Protein AF-A0A2T6B9K3-F1 (afdb_monomer_lite)

Organism: NCBI:txid1267769

Foldseek 3Di:
DVLVVPDDDDDQQVVCVVCVVVVSDDDDPPPPPPDDDDDDDDDDPPDDDDPVRVVVVVVVVVVPVVADVVNVGDGHPDDDD

Structure (mmCIF, N/CA/C/O backbone):
data_AF-A0A2T6B9K3-F1
#
_entry.id   AF-A0A2T6B9K3-F1
#
loop_
_atom_site.group_PDB
_atom_site.id
_atom_site.type_symbol
_atom_site.label_atom_id
_atom_site.label_alt_id
_atom_site.label_comp_id
_atom_site.label_asym_id
_atom_site.label_entity_id
_atom_site.label_seq_id
_atom_site.pdbx_PDB_ins_code
_atom_site.Cartn_x
_atom_site.Cartn_y
_atom_site.Cartn_z
_atom_site.occupancy
_atom_site.B_iso_or_equiv
_atom_site.auth_seq_id
_atom_site.auth_comp_id
_atom_site.auth_asym_id
_atom_site.auth_atom_id
_atom_site.pdbx_PDB_model_num
ATOM 1 N N . MET A 1 1 ? 6.486 -0.075 17.067 1.00 87.44 1 MET A N 1
ATOM 2 C CA . MET A 1 1 ? 6.137 0.689 18.289 1.00 87.44 1 MET A CA 1
ATOM 3 C C . MET A 1 1 ? 4.714 0.409 18.759 1.00 87.44 1 MET A C 1
A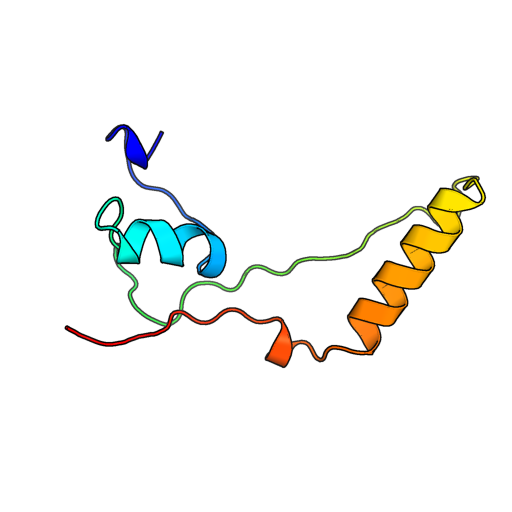TOM 5 O O . MET A 1 1 ? 4.557 0.159 19.943 1.00 87.44 1 MET A O 1
ATOM 9 N N . ILE A 1 2 ? 3.716 0.374 17.864 1.00 94.69 2 ILE A N 1
ATOM 10 C CA . ILE A 1 2 ? 2.309 0.088 18.217 1.00 94.69 2 ILE A CA 1
ATOM 11 C C . ILE A 1 2 ? 2.158 -1.288 18.892 1.00 94.69 2 ILE A C 1
ATOM 13 O O . ILE A 1 2 ? 1.722 -1.348 20.032 1.00 94.69 2 ILE A O 1
ATOM 17 N N . ILE A 1 3 ? 2.644 -2.370 18.264 1.00 91.69 3 ILE A N 1
ATOM 18 C CA . ILE A 1 3 ? 2.627 -3.732 18.852 1.00 91.69 3 ILE A CA 1
ATOM 19 C C . ILE A 1 3 ? 3.348 -3.804 20.214 1.00 91.69 3 ILE A C 1
ATOM 21 O O . ILE A 1 3 ? 2.990 -4.599 21.071 1.00 91.69 3 ILE A O 1
ATOM 25 N N . ALA A 1 4 ? 4.343 -2.944 20.450 1.00 93.56 4 ALA A N 1
ATOM 26 C CA . ALA A 1 4 ? 5.051 -2.872 21.730 1.00 93.56 4 ALA A CA 1
ATOM 27 C C . ALA A 1 4 ? 4.289 -2.070 22.809 1.00 93.56 4 ALA A C 1
ATOM 29 O O . ALA A 1 4 ? 4.844 -1.811 23.873 1.00 93.56 4 ALA A O 1
ATOM 30 N N . GLY A 1 5 ? 3.058 -1.625 22.532 1.00 91.50 5 GLY A N 1
ATOM 31 C CA . GLY A 1 5 ? 2.218 -0.868 23.464 1.00 91.50 5 GLY A CA 1
ATOM 32 C C . GLY A 1 5 ? 2.593 0.609 23.621 1.00 91.50 5 GLY A C 1
ATOM 33 O O . GLY A 1 5 ? 2.144 1.252 24.564 1.00 91.50 5 GLY A O 1
ATOM 34 N N . LEU A 1 6 ? 3.413 1.170 22.724 1.00 94.44 6 LEU A N 1
ATOM 35 C CA . LEU A 1 6 ? 3.950 2.535 22.861 1.00 94.44 6 LEU A CA 1
ATOM 36 C C . LEU A 1 6 ? 3.087 3.625 22.198 1.00 94.44 6 LEU A C 1
ATOM 38 O O . LEU A 1 6 ? 3.532 4.766 22.083 1.00 94.44 6 LEU A O 1
ATOM 42 N N . GLY A 1 7 ? 1.877 3.297 21.740 1.00 93.56 7 GLY A N 1
ATOM 43 C CA . GLY A 1 7 ? 0.941 4.263 21.162 1.00 93.56 7 GLY A CA 1
ATOM 44 C C . GLY A 1 7 ? 0.058 3.676 20.065 1.00 93.56 7 GLY A C 1
ATOM 45 O O . GLY A 1 7 ? 0.029 2.465 19.860 1.00 93.56 7 GLY A O 1
ATOM 46 N N . ILE A 1 8 ? -0.630 4.564 19.347 1.00 94.44 8 ILE A N 1
ATOM 47 C CA . ILE A 1 8 ? -1.490 4.260 18.195 1.00 94.44 8 ILE A CA 1
ATOM 48 C C . ILE A 1 8 ? -0.923 4.911 16.929 1.00 94.44 8 ILE A C 1
ATOM 50 O O . ILE A 1 8 ? -0.157 5.872 17.017 1.00 94.44 8 ILE A O 1
ATOM 54 N N . GLY A 1 9 ? -1.301 4.421 15.751 1.00 92.06 9 GLY A N 1
ATOM 55 C CA . GLY A 1 9 ? -0.897 5.043 14.493 1.00 92.06 9 GLY A CA 1
ATOM 56 C C . GLY A 1 9 ? -1.622 4.470 13.278 1.00 92.06 9 GLY A C 1
ATOM 57 O O . GLY A 1 9 ? -2.163 3.367 13.358 1.00 92.06 9 GLY A O 1
ATOM 58 N N . PRO A 1 10 ? -1.640 5.215 12.161 1.00 91.88 10 PRO A N 1
ATOM 59 C CA . PRO A 1 10 ? -2.245 4.751 10.923 1.00 91.88 10 PRO A CA 1
ATOM 60 C C . PRO A 1 10 ? -1.395 3.636 10.307 1.00 91.88 10 PRO A C 1
ATOM 62 O O . PRO A 1 10 ? -0.170 3.739 10.227 1.00 91.88 10 PRO A O 1
ATOM 65 N N . LEU A 1 11 ? -2.059 2.582 9.844 1.00 92.00 11 LEU A N 1
ATOM 66 C CA . LEU A 1 11 ? -1.459 1.480 9.101 1.00 92.00 11 LEU A CA 1
ATOM 67 C C . LEU A 1 11 ? -2.325 1.210 7.865 1.00 92.00 11 LEU A C 1
ATOM 69 O O . LEU A 1 11 ? -3.550 1.309 7.970 1.00 92.00 11 LEU A O 1
ATOM 73 N N . PRO A 1 12 ? -1.736 0.853 6.709 1.00 91.06 12 PRO A N 1
ATOM 74 C CA . PRO A 1 12 ? -2.520 0.359 5.587 1.00 91.06 12 PRO A CA 1
ATOM 75 C C . PRO A 1 12 ? -3.362 -0.842 6.020 1.00 91.06 12 PRO A C 1
ATOM 77 O O . PRO A 1 12 ? -2.860 -1.746 6.691 1.00 91.06 12 PRO A O 1
ATOM 80 N N . VAL A 1 13 ? -4.630 -0.862 5.614 1.00 89.31 13 VAL A N 1
ATOM 81 C CA . VAL A 1 13 ? -5.611 -1.873 6.039 1.00 89.31 13 VAL A CA 1
ATOM 82 C C . VAL A 1 13 ? -5.090 -3.294 5.819 1.00 89.31 13 VAL A C 1
ATOM 84 O O . VAL A 1 13 ? -5.065 -4.092 6.751 1.00 89.31 13 VAL A O 1
ATOM 87 N N . HIS A 1 14 ? -4.584 -3.584 4.618 1.00 87.81 14 HIS A N 1
ATOM 88 C CA . HIS A 1 14 ? -4.050 -4.901 4.259 1.00 87.81 14 HIS A CA 1
ATOM 89 C C . HIS A 1 14 ? -2.808 -5.302 5.074 1.00 87.81 14 HIS A C 1
ATOM 91 O O . HIS A 1 14 ? -2.556 -6.488 5.261 1.00 87.81 14 HIS A O 1
ATOM 97 N N . VAL A 1 15 ? -2.036 -4.332 5.581 1.00 90.94 15 VAL A N 1
ATOM 98 C CA . VAL A 1 15 ? -0.874 -4.596 6.445 1.00 90.94 15 VAL A CA 1
ATOM 99 C C . VAL A 1 15 ? -1.337 -4.964 7.853 1.00 90.94 15 VAL A C 1
ATOM 101 O O . VAL A 1 15 ? -0.855 -5.940 8.419 1.00 90.94 15 VAL A O 1
ATOM 104 N N . ALA A 1 16 ? -2.293 -4.215 8.408 1.00 91.75 16 ALA A N 1
ATOM 105 C CA . ALA A 1 16 ? -2.792 -4.441 9.765 1.00 91.75 16 ALA A CA 1
ATOM 106 C C . ALA A 1 16 ? -3.735 -5.652 9.878 1.00 91.75 16 ALA A C 1
ATOM 108 O O . ALA A 1 16 ? -3.932 -6.174 10.974 1.00 91.75 16 ALA A O 1
ATOM 109 N N . GLN A 1 17 ? -4.313 -6.115 8.765 1.00 90.00 17 GLN A N 1
ATOM 110 C CA . GLN A 1 17 ? -5.350 -7.150 8.751 1.00 90.00 17 GLN A CA 1
ATOM 111 C C . GLN A 1 17 ? -4.930 -8.436 9.475 1.00 90.00 17 GLN A C 1
ATOM 113 O O . GLN A 1 17 ? -5.751 -9.057 10.151 1.00 90.00 17 GLN A O 1
ATOM 118 N N . ARG A 1 18 ? -3.663 -8.850 9.345 1.00 90.62 18 ARG A N 1
ATOM 119 C CA . ARG A 1 18 ? -3.152 -10.052 10.014 1.00 90.62 18 ARG A CA 1
ATOM 120 C C . ARG A 1 18 ? -3.034 -9.855 11.523 1.00 90.62 18 ARG A C 1
ATOM 122 O O . ARG A 1 18 ? -3.526 -10.686 12.277 1.00 90.62 18 ARG A O 1
ATOM 129 N N . ASP A 1 19 ? -2.441 -8.746 11.950 1.00 93.56 19 ASP A N 1
ATOM 130 C CA . ASP A 1 19 ? -2.244 -8.439 13.368 1.00 93.56 19 ASP A CA 1
ATOM 131 C C . ASP A 1 19 ? -3.579 -8.229 14.101 1.00 93.56 19 ASP A C 1
ATOM 133 O O . ASP A 1 19 ? -3.694 -8.562 15.279 1.00 93.56 19 ASP A O 1
ATOM 137 N N . VAL A 1 20 ? -4.603 -7.719 13.407 1.00 92.50 20 VAL A N 1
ATOM 138 C CA . VAL A 1 20 ? -5.972 -7.629 13.940 1.00 92.50 20 VAL A CA 1
ATOM 139 C C . VAL A 1 20 ? -6.606 -9.015 14.079 1.00 92.50 20 VAL A C 1
ATOM 141 O O . VAL A 1 20 ? -7.176 -9.318 15.124 1.00 92.50 20 VAL A O 1
ATOM 144 N N . GLN A 1 21 ? -6.473 -9.884 13.070 1.00 91.38 21 GLN A N 1
ATOM 145 C CA . GLN A 1 21 ? -6.963 -11.270 13.143 1.00 91.38 21 GLN A CA 1
ATOM 146 C C . GLN A 1 21 ? -6.296 -12.071 14.268 1.00 91.38 21 GLN A C 1
ATOM 148 O O . GLN A 1 21 ? -6.959 -12.860 14.938 1.00 91.38 21 GLN A O 1
ATOM 153 N N . ASP A 1 22 ? -5.002 -11.846 14.488 1.00 94.06 22 ASP A N 1
ATOM 154 C CA . ASP A 1 22 ? -4.222 -12.506 15.537 1.00 94.06 22 ASP A CA 1
ATOM 155 C C . ASP A 1 22 ? -4.414 -11.846 16.925 1.00 94.06 22 ASP A C 1
ATOM 157 O O . ASP A 1 22 ? -3.824 -12.293 17.909 1.00 94.06 22 ASP A O 1
ATOM 161 N N . GLY A 1 23 ? -5.240 -10.794 17.032 1.00 92.88 23 GLY A N 1
ATOM 162 C CA . GLY A 1 23 ? -5.551 -10.101 18.289 1.00 92.88 23 GLY A CA 1
ATOM 163 C C . GLY A 1 23 ? -4.407 -9.252 18.857 1.00 92.88 23 GLY A C 1
ATOM 164 O O . GLY A 1 23 ? -4.460 -8.844 20.017 1.00 92.88 23 GLY A O 1
ATOM 165 N N . LEU A 1 24 ? -3.368 -8.989 18.062 1.00 94.75 24 LEU A N 1
ATOM 166 C CA . LEU A 1 24 ? -2.224 -8.152 18.435 1.00 94.75 24 LEU A CA 1
ATOM 167 C C . LEU A 1 24 ? -2.541 -6.660 18.315 1.00 94.75 24 LEU A C 1
ATOM 169 O O . LEU A 1 24 ? -1.983 -5.847 19.052 1.00 94.75 24 LEU A O 1
ATOM 173 N N . LEU A 1 25 ? -3.421 -6.303 17.379 1.00 94.94 25 LEU A N 1
ATOM 174 C CA . LEU A 1 25 ? -3.900 -4.944 17.146 1.00 94.94 25 LEU A CA 1
ATOM 175 C C . LEU A 1 25 ? -5.431 -4.909 17.125 1.00 94.94 25 LEU A C 1
ATOM 177 O O . LEU A 1 25 ? -6.095 -5.917 16.905 1.00 94.94 25 LEU A O 1
ATOM 181 N N . TRP A 1 26 ? -5.994 -3.718 17.303 1.00 92.81 26 TRP A N 1
ATOM 182 C CA . TRP A 1 26 ? -7.407 -3.440 17.060 1.00 92.81 26 TRP A CA 1
ATOM 183 C C . TRP A 1 26 ? -7.547 -2.072 16.387 1.00 92.81 26 TRP A C 1
ATOM 185 O O . TRP A 1 26 ? -6.722 -1.179 16.596 1.00 92.81 26 TRP A O 1
ATOM 195 N N . GLN A 1 27 ? -8.587 -1.899 15.571 1.00 91.94 27 GLN A N 1
ATOM 196 C CA . GLN A 1 27 ? -8.872 -0.618 14.928 1.00 91.94 27 GLN A CA 1
ATOM 197 C C . GLN A 1 27 ? -9.437 0.383 15.945 1.00 91.94 27 GLN A C 1
ATOM 199 O O . GLN A 1 27 ? -10.306 0.057 16.755 1.00 91.94 27 GLN A O 1
ATOM 204 N N . THR A 1 28 ? -8.958 1.624 15.888 1.00 91.62 28 THR A N 1
ATOM 205 C CA . THR A 1 28 ? -9.550 2.768 16.597 1.00 91.62 28 THR A CA 1
ATOM 206 C C . THR A 1 28 ? -10.491 3.53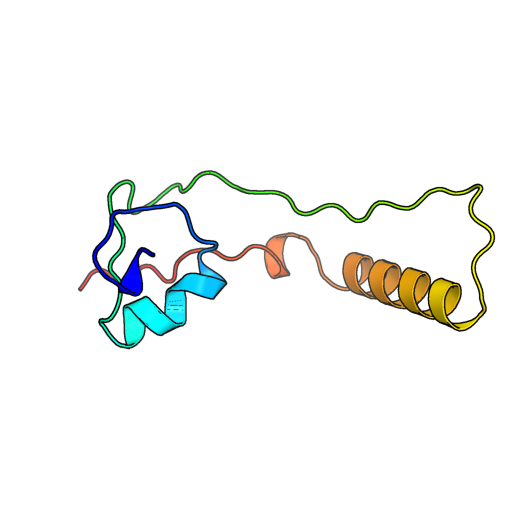6 15.664 1.00 91.62 28 THR A C 1
ATOM 208 O O . THR A 1 28 ? -10.314 3.435 14.451 1.00 91.62 28 THR A O 1
ATOM 211 N N . PRO A 1 29 ? -11.438 4.348 16.177 1.00 90.25 29 PRO A N 1
ATOM 212 C CA . PRO A 1 29 ? -12.254 5.209 15.324 1.00 90.25 29 PRO A CA 1
ATOM 213 C C . PRO A 1 29 ? -11.402 6.082 14.375 1.00 90.25 29 PRO A C 1
ATOM 215 O O . PRO A 1 29 ? -10.340 6.552 14.799 1.00 90.25 29 PRO A O 1
ATOM 218 N N . PRO A 1 30 ? -11.867 6.354 13.140 1.00 88.56 30 PRO A N 1
ATOM 219 C CA . PRO A 1 30 ? -13.126 5.886 12.553 1.00 88.56 30 PRO A CA 1
ATOM 220 C C . PRO A 1 30 ? -13.072 4.408 12.126 1.00 88.56 30 PRO A C 1
ATOM 222 O O . PRO A 1 30 ? -12.022 3.888 11.757 1.00 88.56 30 PRO A O 1
ATOM 225 N N . TYR A 1 31 ? -14.212 3.719 12.214 1.00 86.75 31 TYR A N 1
ATOM 226 C CA . TYR A 1 31 ? -14.321 2.301 11.841 1.00 86.75 31 TYR A CA 1
ATOM 227 C C . TYR A 1 31 ? -14.571 2.101 10.341 1.00 86.75 31 TYR A C 1
ATOM 229 O O . TYR A 1 31 ? -14.134 1.111 9.764 1.00 86.75 31 TYR A O 1
ATOM 237 N N . GLU A 1 32 ? -15.211 3.082 9.714 1.00 84.50 32 GLU A N 1
ATOM 238 C CA . GLU A 1 32 ? -15.595 3.108 8.304 1.00 84.50 32 GLU A CA 1
ATOM 239 C C . GLU A 1 32 ? -15.072 4.399 7.663 1.00 84.50 32 GLU A C 1
ATOM 241 O O . GLU A 1 32 ? -14.541 5.263 8.367 1.00 84.50 32 GLU A O 1
ATOM 246 N N . ASP A 1 33 ? -15.200 4.523 6.340 1.00 84.81 33 ASP A N 1
ATOM 247 C CA . ASP A 1 33 ? -14.797 5.716 5.579 1.00 84.81 33 ASP A CA 1
ATOM 248 C C . ASP A 1 33 ? -13.374 6.196 5.912 1.00 84.81 33 ASP A C 1
ATOM 250 O O . ASP A 1 33 ? -13.101 7.386 6.100 1.00 84.81 33 ASP A O 1
ATOM 254 N N . LEU A 1 34 ? -12.448 5.236 6.016 1.00 87.31 34 LEU A N 1
ATOM 255 C CA . LEU A 1 34 ? -11.043 5.527 6.266 1.00 87.31 34 LEU A CA 1
ATOM 256 C C . LEU A 1 34 ? -10.480 6.421 5.150 1.00 87.31 3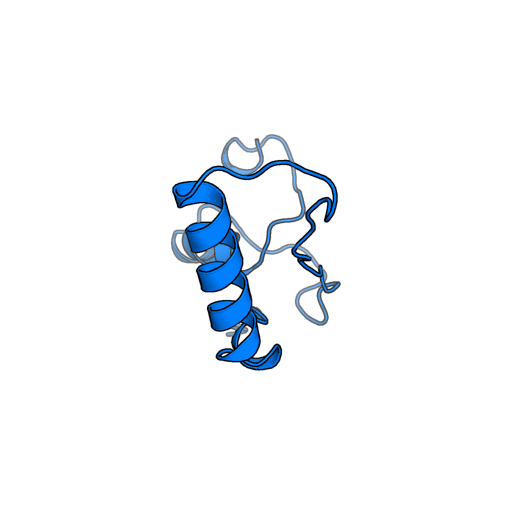4 LEU A C 1
ATOM 258 O O . LEU A 1 34 ? -10.808 6.217 3.978 1.00 87.31 34 LEU A O 1
ATOM 262 N N . PRO A 1 35 ? -9.601 7.384 5.483 1.00 86.50 35 PRO A N 1
ATOM 263 C CA . PRO A 1 35 ? -9.015 8.258 4.479 1.00 86.50 35 PRO A CA 1
ATOM 264 C C . PRO A 1 35 ? -8.216 7.429 3.458 1.00 86.50 35 PRO A C 1
ATOM 266 O O . PRO A 1 35 ? -7.351 6.644 3.865 1.00 86.50 35 PRO A O 1
ATOM 269 N N . PRO A 1 36 ? -8.474 7.592 2.147 1.00 86.31 36 PRO A N 1
ATOM 270 C CA . PRO A 1 36 ? -7.722 6.886 1.123 1.00 86.31 36 PRO A CA 1
ATOM 271 C C . PRO A 1 36 ? -6.276 7.389 1.080 1.00 86.31 36 PRO A C 1
ATOM 273 O O . PRO A 1 36 ? -5.993 8.563 1.335 1.00 86.31 36 PRO A O 1
ATOM 276 N N . VAL A 1 37 ? -5.358 6.486 0.741 1.00 87.19 37 VAL A N 1
ATOM 277 C CA . VAL A 1 37 ? -3.946 6.802 0.506 1.00 87.19 37 VAL A CA 1
ATOM 278 C C . VAL A 1 37 ? -3.560 6.261 -0.861 1.00 87.19 37 VAL A C 1
ATOM 280 O O . VAL A 1 37 ? -3.554 5.048 -1.071 1.00 87.19 37 VAL A O 1
ATOM 283 N N . ASP A 1 38 ? -3.216 7.166 -1.772 1.00 89.38 38 ASP A N 1
ATOM 284 C CA . ASP A 1 38 ? -2.818 6.818 -3.131 1.00 89.38 38 ASP A CA 1
ATOM 285 C C . ASP A 1 38 ? -1.335 6.434 -3.212 1.00 89.38 38 ASP A C 1
ATOM 287 O O . ASP A 1 38 ? -0.470 7.019 -2.552 1.00 89.38 38 ASP A O 1
ATOM 291 N N . VAL A 1 39 ? -1.027 5.455 -4.065 1.00 89.56 39 VAL A N 1
ATOM 292 C CA . VAL A 1 39 ? 0.344 5.024 -4.368 1.00 89.56 39 VAL A CA 1
ATOM 293 C C . VAL A 1 39 ? 0.652 5.341 -5.827 1.00 89.56 39 VAL A C 1
ATOM 295 O O . VAL A 1 39 ? -0.057 4.902 -6.731 1.00 89.56 39 VAL A O 1
ATOM 298 N N . HIS A 1 40 ? 1.743 6.071 -6.067 1.00 93.25 40 HIS A N 1
ATOM 299 C CA . HIS A 1 40 ? 2.146 6.501 -7.406 1.00 93.25 40 HIS A CA 1
ATOM 300 C C . HIS A 1 40 ? 3.500 5.916 -7.812 1.00 93.25 40 HIS A C 1
ATOM 302 O O . HIS A 1 40 ? 4.458 5.931 -7.038 1.00 93.25 40 HIS A O 1
ATOM 308 N N . LEU A 1 41 ? 3.597 5.459 -9.062 1.00 95.56 41 LEU A N 1
ATOM 309 C CA . LEU A 1 41 ? 4.866 5.111 -9.694 1.00 95.56 41 LEU A CA 1
ATOM 310 C C . LEU A 1 41 ? 5.513 6.372 -10.275 1.00 95.56 41 LEU A C 1
ATOM 312 O O . LEU A 1 41 ? 4.910 7.055 -11.101 1.00 95.56 41 LEU A O 1
ATOM 316 N N . VAL A 1 42 ? 6.755 6.656 -9.879 1.00 96.38 42 VAL A N 1
ATOM 317 C CA . VAL A 1 42 ? 7.510 7.824 -10.350 1.00 96.38 42 VAL A CA 1
ATOM 318 C C . VAL A 1 42 ? 8.898 7.395 -10.805 1.00 96.38 42 VAL A C 1
ATOM 320 O O . VAL A 1 42 ? 9.592 6.659 -10.109 1.00 96.38 42 VAL A O 1
ATOM 323 N N . TRP A 1 43 ? 9.325 7.898 -11.961 1.00 96.06 43 TRP A N 1
ATOM 324 C CA . TRP A 1 43 ? 10.692 7.763 -12.459 1.00 96.06 43 TRP A CA 1
ATOM 325 C C . TRP A 1 43 ? 11.104 9.032 -13.208 1.00 96.06 43 TRP A C 1
ATOM 327 O O . TRP A 1 43 ? 10.262 9.813 -13.651 1.00 96.06 43 TRP A O 1
ATOM 337 N N . ASN A 1 44 ? 12.410 9.254 -13.357 1.00 96.38 44 ASN A N 1
ATOM 338 C CA . ASN A 1 44 ? 12.934 10.354 -14.163 1.00 96.38 44 ASN A CA 1
ATOM 339 C C . ASN A 1 44 ? 13.141 9.881 -15.614 1.00 96.38 44 ASN A C 1
ATOM 341 O O . ASN A 1 44 ? 14.017 9.044 -15.841 1.00 96.38 44 ASN A O 1
ATOM 345 N N . PRO A 1 45 ? 12.444 10.458 -16.612 1.00 92.50 45 PRO A N 1
ATO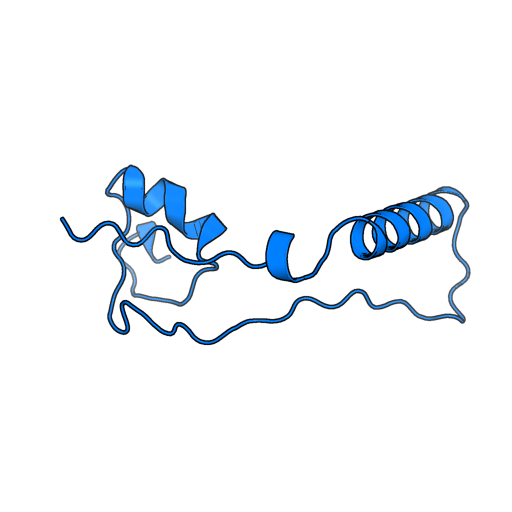M 346 C CA . PRO A 1 45 ? 12.615 10.080 -18.018 1.00 92.50 45 PRO A CA 1
ATOM 347 C C . PRO A 1 45 ? 14.029 10.321 -18.565 1.00 92.50 45 PRO A C 1
ATOM 349 O O . PRO A 1 45 ? 14.386 9.781 -19.606 1.00 92.50 45 PRO A O 1
ATOM 352 N N . ARG A 1 46 ? 14.837 11.148 -17.884 1.00 95.50 46 ARG A N 1
ATOM 353 C CA . ARG A 1 46 ? 16.226 11.452 -18.266 1.00 95.50 46 ARG A CA 1
ATOM 354 C C . ARG A 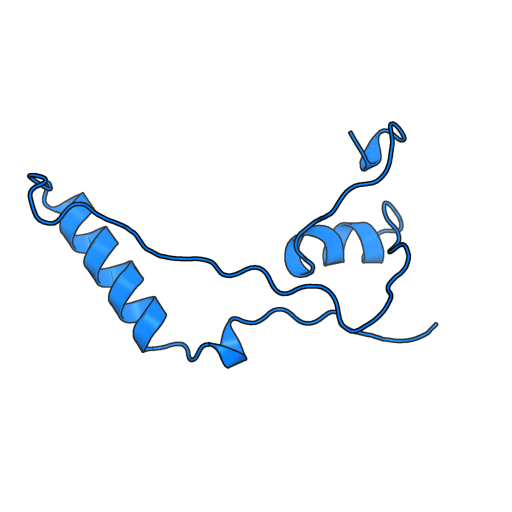1 46 ? 17.263 10.537 -17.609 1.00 95.50 46 ARG A C 1
ATOM 356 O O . ARG A 1 46 ? 18.453 10.723 -17.850 1.00 95.50 46 ARG A O 1
ATOM 363 N N . SER A 1 47 ? 16.856 9.612 -16.742 1.00 93.62 47 SER A N 1
ATOM 364 C CA . SER A 1 47 ? 17.792 8.683 -16.106 1.00 93.62 47 SER A CA 1
ATOM 365 C C . SER A 1 47 ? 18.265 7.626 -17.104 1.00 93.62 47 SER A C 1
ATOM 367 O O . SER A 1 47 ? 17.456 7.028 -17.809 1.00 93.62 47 SER A O 1
ATOM 369 N N . VAL A 1 48 ? 19.575 7.370 -17.140 1.00 94.56 48 VAL A N 1
ATOM 370 C CA . VAL A 1 48 ? 20.135 6.230 -17.877 1.00 94.56 48 VAL A CA 1
ATOM 371 C C . VAL A 1 48 ? 19.848 4.972 -17.069 1.00 94.56 48 VAL A C 1
ATOM 373 O O . VAL A 1 48 ? 20.419 4.794 -15.997 1.00 94.56 48 VAL A O 1
ATOM 376 N N . MET A 1 49 ? 18.950 4.131 -17.578 1.00 95.69 49 MET A N 1
ATOM 377 C CA . MET A 1 49 ? 18.584 2.858 -16.962 1.00 95.69 49 MET A CA 1
ATOM 378 C C . MET A 1 49 ? 19.384 1.716 -17.580 1.00 95.69 49 MET A C 1
ATOM 380 O O . MET A 1 49 ? 19.583 1.658 -18.797 1.00 95.69 49 MET A O 1
ATOM 384 N N . ASN A 1 50 ? 19.835 0.790 -16.744 1.00 97.06 50 ASN A N 1
ATOM 385 C CA . ASN A 1 50 ? 20.367 -0.476 -17.218 1.00 97.06 50 ASN A CA 1
ATOM 386 C C . ASN A 1 50 ? 19.225 -1.397 -17.693 1.00 97.06 50 ASN A C 1
ATOM 388 O O . ASN A 1 50 ? 18.044 -1.150 -17.454 1.00 97.06 50 ASN A O 1
ATOM 392 N N . ARG A 1 51 ? 19.585 -2.509 -18.345 1.00 97.56 51 ARG A N 1
ATOM 393 C CA . ARG A 1 51 ? 18.604 -3.455 -18.898 1.00 97.56 51 ARG A CA 1
ATOM 394 C C . ARG A 1 51 ? 17.608 -3.980 -17.855 1.00 97.56 51 ARG A C 1
ATOM 396 O O . ARG A 1 51 ? 16.442 -4.157 -18.186 1.00 97.56 51 ARG A O 1
ATOM 403 N N . ALA A 1 52 ? 18.055 -4.267 -16.634 1.00 97.94 52 ALA A N 1
ATOM 404 C CA . ALA A 1 52 ? 17.187 -4.801 -15.587 1.00 97.94 52 ALA A CA 1
ATOM 405 C C . ALA A 1 52 ? 16.208 -3.739 -15.064 1.00 97.94 52 ALA A C 1
ATOM 407 O O . ALA A 1 52 ? 15.041 -4.047 -14.851 1.00 97.94 52 ALA A O 1
ATOM 408 N N . GLU A 1 53 ? 16.660 -2.492 -14.917 1.00 97.56 53 GLU A N 1
ATOM 409 C CA . GLU A 1 53 ? 15.817 -1.362 -14.504 1.00 97.56 53 GLU A CA 1
ATOM 410 C C . GLU A 1 53 ? 14.720 -1.065 -15.530 1.00 97.56 53 GLU A C 1
ATOM 412 O O . GLU A 1 53 ? 13.567 -0.885 -15.144 1.00 97.56 53 GLU A O 1
ATOM 417 N N . THR A 1 54 ? 15.045 -1.084 -16.828 1.00 96.94 54 THR A N 1
ATOM 418 C CA . THR A 1 54 ? 14.042 -0.925 -17.894 1.00 96.94 54 THR A CA 1
ATOM 419 C C . THR A 1 54 ? 12.989 -2.028 -17.835 1.00 96.94 54 THR A C 1
ATOM 421 O O . THR A 1 54 ? 11.800 -1.730 -17.820 1.00 96.94 54 THR A O 1
ATOM 424 N N . ILE A 1 55 ? 13.417 -3.291 -17.720 1.00 98.06 55 ILE A N 1
ATOM 425 C CA . ILE A 1 55 ? 12.493 -4.430 -17.628 1.00 98.06 55 ILE A CA 1
ATOM 426 C C . ILE A 1 55 ? 11.604 -4.309 -16.384 1.00 98.06 55 ILE A C 1
ATOM 428 O O . ILE A 1 55 ? 10.405 -4.552 -16.468 1.00 98.06 55 ILE A O 1
ATOM 432 N N . LEU A 1 56 ? 12.159 -3.914 -15.235 1.00 98.00 56 LEU A N 1
ATOM 433 C CA . LEU A 1 56 ? 11.377 -3.707 -14.016 1.00 98.00 56 LEU A CA 1
ATOM 434 C C . LEU A 1 56 ? 10.331 -2.604 -14.189 1.00 98.00 56 LEU A C 1
ATOM 436 O O . LEU A 1 56 ? 9.181 -2.802 -13.805 1.00 98.00 56 LEU A O 1
ATOM 440 N N . LEU A 1 57 ? 10.715 -1.463 -14.766 1.00 97.50 57 LEU A N 1
ATOM 441 C CA . LEU A 1 57 ? 9.789 -0.359 -14.998 1.00 97.50 57 LEU A CA 1
ATOM 442 C C . LEU A 1 57 ? 8.636 -0.783 -15.913 1.00 97.50 57 LEU A C 1
ATOM 444 O O . LEU A 1 57 ? 7.483 -0.493 -15.596 1.00 97.50 57 LEU A O 1
ATOM 448 N N . ASP A 1 58 ? 8.934 -1.490 -17.002 1.00 97.56 58 ASP A N 1
ATOM 449 C CA . ASP A 1 58 ? 7.912 -1.984 -17.927 1.00 97.56 58 ASP A CA 1
ATOM 450 C C . ASP A 1 58 ? 6.986 -2.997 -17.246 1.00 97.56 58 ASP A C 1
ATOM 452 O O . ASP A 1 58 ? 5.774 -2.821 -17.283 1.00 97.56 58 ASP A O 1
ATOM 456 N N . MET A 1 59 ? 7.527 -3.965 -16.496 1.00 98.06 59 MET A N 1
ATOM 457 C CA . MET A 1 59 ? 6.706 -4.927 -15.744 1.00 98.06 59 MET A CA 1
ATOM 458 C C . MET A 1 59 ? 5.774 -4.250 -14.732 1.00 98.06 59 MET A C 1
ATOM 460 O O . MET A 1 59 ? 4.624 -4.662 -14.588 1.00 98.06 59 MET A O 1
ATOM 464 N N . ILE A 1 60 ? 6.246 -3.224 -14.013 1.00 97.25 60 ILE A N 1
ATOM 465 C CA . ILE A 1 60 ? 5.398 -2.500 -13.055 1.00 97.25 60 ILE A CA 1
ATOM 466 C C . ILE A 1 60 ? 4.305 -1.727 -13.800 1.00 97.25 60 ILE A C 1
ATOM 468 O O . ILE A 1 60 ? 3.156 -1.729 -13.361 1.00 97.25 60 ILE A O 1
ATOM 472 N N . ARG A 1 61 ? 4.637 -1.072 -14.919 1.00 96.56 61 ARG A N 1
ATOM 473 C CA . ARG A 1 61 ? 3.658 -0.337 -15.733 1.00 96.56 61 ARG A CA 1
ATOM 474 C C . ARG A 1 61 ? 2.586 -1.270 -16.293 1.00 96.56 61 ARG A C 1
ATOM 476 O O . ARG A 1 61 ? 1.407 -0.977 -16.117 1.00 96.56 61 ARG A O 1
ATOM 483 N N . ASP A 1 62 ? 2.989 -2.404 -16.858 1.00 97.50 62 ASP A N 1
ATOM 484 C CA . ASP A 1 62 ? 2.076 -3.419 -17.389 1.00 97.50 62 ASP A CA 1
ATOM 485 C C . ASP A 1 62 ? 1.173 -3.982 -16.283 1.00 97.50 62 ASP A C 1
ATOM 487 O O . ASP A 1 62 ? -0.033 -4.127 -16.470 1.00 97.50 62 ASP A O 1
ATOM 491 N N . ALA A 1 63 ? 1.725 -4.239 -15.091 1.00 95.81 63 ALA A N 1
ATOM 492 C CA . ALA A 1 63 ? 0.937 -4.678 -13.942 1.00 95.81 63 ALA A CA 1
ATOM 493 C C . ALA A 1 63 ? -0.075 -3.611 -13.487 1.00 95.81 63 ALA A C 1
ATOM 495 O O . ALA A 1 63 ? -1.202 -3.948 -13.138 1.00 95.81 63 ALA A O 1
ATOM 496 N N . ILE A 1 64 ? 0.288 -2.326 -13.496 1.00 95.25 64 ILE A N 1
ATOM 497 C CA . ILE A 1 64 ? -0.640 -1.238 -13.152 1.00 95.25 64 ILE A CA 1
ATOM 498 C C . ILE A 1 64 ? -1.771 -1.129 -14.182 1.00 95.25 64 ILE A C 1
ATOM 500 O O . ILE A 1 64 ? -2.906 -0.870 -13.789 1.00 95.25 64 ILE A O 1
ATOM 504 N N . GLU A 1 65 ? -1.479 -1.311 -15.469 1.00 95.06 65 GLU A N 1
ATOM 505 C CA . GLU A 1 65 ? -2.475 -1.247 -16.545 1.00 95.06 65 GLU A CA 1
ATOM 506 C C . GLU A 1 65 ? -3.415 -2.460 -16.539 1.00 95.06 65 GLU A C 1
ATOM 508 O O . GLU A 1 65 ? -4.623 -2.308 -16.709 1.00 95.06 65 GLU A O 1
ATOM 513 N N . ALA A 1 66 ? -2.881 -3.655 -16.276 1.00 96.50 66 ALA A N 1
ATOM 514 C CA . ALA A 1 66 ? -3.655 -4.894 -16.244 1.00 96.50 66 ALA A CA 1
ATOM 515 C C . ALA A 1 66 ? -4.587 -5.022 -15.026 1.00 96.50 66 ALA A C 1
ATOM 517 O O . ALA A 1 66 ? -5.515 -5.824 -15.067 1.00 96.50 66 ALA A O 1
ATOM 518 N N . ASN A 1 67 ? -4.341 -4.267 -13.951 1.00 93.50 67 ASN A N 1
ATOM 519 C CA . ASN A 1 67 ? -5.123 -4.328 -12.717 1.00 93.50 67 ASN A CA 1
ATOM 520 C C . ASN A 1 67 ? -5.830 -2.975 -12.492 1.00 93.50 67 ASN A C 1
ATOM 522 O O . ASN A 1 67 ? -5.165 -2.005 -12.116 1.00 93.50 67 ASN A O 1
ATOM 526 N N . PRO A 1 68 ? -7.155 -2.861 -12.685 1.00 91.44 68 PRO A N 1
ATOM 527 C CA . PRO A 1 68 ? -7.920 -1.650 -12.373 1.00 91.44 68 PRO A CA 1
ATOM 528 C C . PRO A 1 68 ? -7.708 -1.149 -10.934 1.00 91.44 68 PRO A C 1
ATOM 530 O O . PRO A 1 68 ? -7.253 -1.888 -10.056 1.00 91.44 68 PRO A O 1
ATOM 533 N N . ILE A 1 69 ? -7.997 0.131 -10.677 1.00 88.56 69 ILE A N 1
ATOM 534 C CA . ILE A 1 69 ? -7.747 0.735 -9.355 1.00 88.56 69 ILE A CA 1
ATOM 535 C C . ILE A 1 69 ? -8.639 0.111 -8.276 1.00 88.56 69 ILE A C 1
ATOM 537 O O . ILE A 1 69 ? -8.216 -0.050 -7.133 1.00 88.56 69 ILE A O 1
ATOM 541 N N . GLU A 1 70 ? -9.839 -0.317 -8.657 1.00 88.44 70 GLU A N 1
ATOM 542 C CA . GLU A 1 70 ? -10.817 -0.978 -7.799 1.00 88.44 70 GLU A CA 1
ATOM 543 C C . GLU A 1 70 ? -10.281 -2.315 -7.269 1.00 88.44 70 GLU A C 1
ATOM 545 O O . GLU A 1 70 ? -10.460 -2.629 -6.097 1.00 88.44 70 GLU A O 1
ATOM 550 N N . GLU A 1 71 ? -9.547 -3.063 -8.098 1.00 87.81 71 GLU A N 1
ATOM 551 C CA . GLU A 1 71 ? -8.932 -4.347 -7.726 1.00 87.81 71 GLU A CA 1
ATOM 552 C C . GLU A 1 71 ? -7.679 -4.178 -6.854 1.00 87.81 71 GLU A C 1
ATOM 554 O O . GLU A 1 71 ? -7.196 -5.132 -6.246 1.00 87.81 71 GLU A O 1
ATOM 559 N N . ARG A 1 72 ? -7.148 -2.953 -6.775 1.00 86.31 72 ARG A N 1
ATOM 560 C CA . ARG A 1 72 ? -5.959 -2.600 -5.983 1.00 86.31 72 ARG A CA 1
ATOM 561 C C . ARG A 1 72 ? -6.271 -1.648 -4.833 1.00 86.31 72 ARG A C 1
ATOM 563 O O . ARG A 1 72 ? -5.352 -1.123 -4.202 1.00 86.31 72 ARG A O 1
ATOM 570 N N . THR A 1 73 ? -7.555 -1.444 -4.551 1.00 87.25 73 THR A N 1
ATOM 571 C CA . THR A 1 73 ? -8.037 -0.693 -3.395 1.00 87.25 73 THR A CA 1
ATOM 572 C C . THR A 1 73 ? -8.371 -1.668 -2.274 1.00 87.25 73 THR A C 1
ATOM 574 O O . THR A 1 73 ? -9.214 -2.547 -2.421 1.00 87.25 73 THR A O 1
ATOM 577 N N . TYR A 1 74 ? -7.706 -1.509 -1.131 1.00 81.88 74 TYR A N 1
ATOM 578 C CA . TYR A 1 74 ? -7.880 -2.388 0.023 1.00 81.88 74 TYR A CA 1
ATOM 579 C C . TYR A 1 74 ? -8.869 -1.762 0.998 1.00 81.88 74 TYR A C 1
ATOM 581 O O . TYR A 1 74 ? -8.512 -0.863 1.762 1.00 81.88 74 TYR A O 1
ATOM 589 N N . LEU A 1 75 ? -10.109 -2.240 0.962 1.00 72.88 75 LEU A N 1
ATOM 590 C CA . LEU A 1 75 ? -11.118 -1.877 1.949 1.00 72.88 75 LEU A CA 1
ATOM 591 C C . LEU A 1 75 ? -11.000 -2.791 3.178 1.00 72.88 75 LEU A C 1
ATOM 593 O O . LEU A 1 75 ? -10.596 -3.947 3.039 1.00 72.88 75 LEU A O 1
ATOM 597 N N . PRO A 1 76 ? -11.320 -2.304 4.388 1.00 67.25 76 PRO A N 1
ATOM 598 C CA . PRO A 1 76 ? -11.397 -3.174 5.552 1.00 67.25 76 PRO A CA 1
ATOM 599 C C . PRO A 1 76 ? -12.518 -4.196 5.356 1.00 67.25 76 PRO A C 1
ATOM 601 O O . PRO A 1 76 ? -13.644 -3.822 5.032 1.00 67.25 76 PRO A O 1
ATOM 604 N N . ASP A 1 77 ? -12.225 -5.477 5.591 1.00 65.31 77 ASP A N 1
ATOM 605 C CA . ASP A 1 77 ? -13.250 -6.516 5.725 1.00 65.31 77 ASP A CA 1
ATOM 606 C C . ASP A 1 77 ? -14.055 -6.241 7.008 1.00 65.31 77 ASP A C 1
ATOM 608 O O . ASP A 1 77 ? -13.751 -6.752 8.088 1.00 65.31 77 ASP A O 1
ATOM 612 N N . LEU A 1 78 ? -15.071 -5.384 6.917 1.00 52.31 78 LEU A N 1
ATOM 613 C CA . LEU A 1 78 ? -15.955 -5.056 8.033 1.00 52.31 78 LEU A CA 1
ATOM 614 C C . LEU A 1 78 ? -16.906 -6.226 8.295 1.00 52.31 78 LEU A C 1
ATOM 616 O O . LEU A 1 78 ? -18.020 -6.288 7.774 1.00 52.31 78 LEU A O 1
ATOM 620 N N . ARG A 1 79 ? -16.478 -7.166 9.140 1.00 44.38 79 ARG A N 1
ATOM 621 C CA . ARG A 1 79 ? -17.429 -7.941 9.942 1.00 44.38 79 ARG A CA 1
ATOM 622 C C .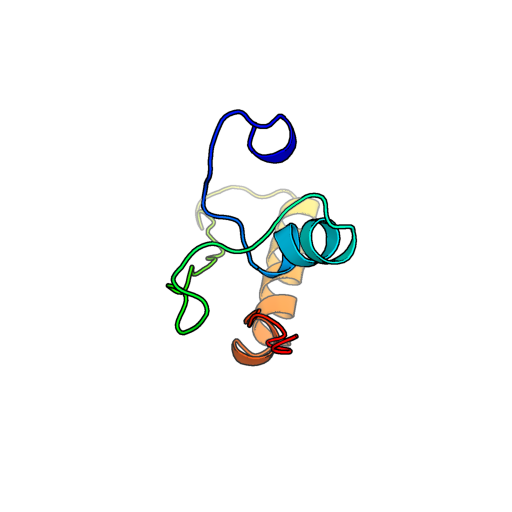 ARG A 1 79 ? -17.559 -7.268 11.305 1.00 44.38 79 ARG A C 1
ATOM 624 O O . ARG A 1 79 ? -16.605 -7.341 12.079 1.00 44.38 79 ARG A O 1
ATOM 631 N N . PRO A 1 80 ? -18.702 -6.636 11.620 1.00 42.75 80 PRO A N 1
ATOM 632 C CA . PRO A 1 80 ? -19.000 -6.300 13.001 1.00 42.75 80 PRO A CA 1
ATOM 633 C C . PRO A 1 80 ? -19.151 -7.617 13.774 1.00 42.75 80 PRO A C 1
ATOM 635 O O . PRO A 1 80 ? -20.005 -8.444 13.445 1.00 42.75 80 PRO A O 1
ATOM 638 N N . GLY A 1 81 ? -18.250 -7.837 14.729 1.00 45.31 81 GLY A N 1
ATOM 639 C CA . GLY A 1 81 ? -18.422 -8.808 15.808 1.00 45.31 81 GLY A CA 1
ATOM 640 C C . GLY A 1 81 ? -19.206 -8.192 16.953 1.00 45.31 81 GLY A C 1
ATOM 641 O O . GLY A 1 81 ? -19.038 -6.971 17.173 1.00 45.31 81 GLY A O 1
#

Sequence (81 aa):
MIIAGLGIGPLPVHVAQRDVQDGLLWQTPPYEDLPPVDVHLVWNPRSVMNRAETILLDMIRDAIEANPIEERTYLPDLRPG

Secondary structure (DSSP, 8-state):
-TTTTS------HHHHHHHHHTTS--PPSP-SSPPP--------TTS---HHHHHHHHHHHHHHHHS-TGGG---------

Radius of gyration: 17.73 Å; chains: 1; bounding box: 39×24×42 Å

InterPro domains:
  IPR005119 LysR, substrate-binding [PF03466] (1-63)

pLDDT: mean 89.33, std 11.49, range [42.75, 98.06]